Protein AF-A0A2K3L3X5-F1 (afdb_monomer_lite)

InterPro domains:
  IPR011249 Metalloenzyme, LuxS/M16 peptidase-like [SSF63411] (2-44)

Radius of gyration: 16.55 Å; chains: 1; bounding box: 30×37×35 Å

Structure (mmCIF, N/CA/C/O backbone):
data_AF-A0A2K3L3X5-F1
#
_entry.id   AF-A0A2K3L3X5-F1
#
loop_
_atom_site.group_PDB
_atom_site.id
_atom_site.type_symbol
_atom_site.label_atom_id
_atom_site.label_alt_id
_atom_site.label_comp_id
_atom_site.label_asym_id
_atom_site.label_entity_id
_atom_site.label_seq_id
_atom_site.pdbx_PDB_ins_code
_atom_site.Cartn_x
_atom_site.Cartn_y
_atom_site.Cartn_z
_atom_site.occupancy
_atom_site.B_iso_or_equiv
_atom_site.auth_seq_id
_atom_site.auth_comp_id
_atom_site.auth_asym_id
_atom_site.auth_atom_id
_atom_site.pdbx_PDB_model_num
ATOM 1 N N . ALA A 1 1 ? -10.315 19.736 19.133 1.00 65.69 1 ALA A N 1
ATOM 2 C CA . ALA A 1 1 ? -10.407 18.394 19.751 1.00 65.69 1 ALA A CA 1
ATOM 3 C C . ALA A 1 1 ? -10.944 17.313 18.798 1.00 65.69 1 ALA A C 1
ATOM 5 O O . ALA A 1 1 ? -10.706 16.141 19.043 1.00 65.69 1 ALA A O 1
ATOM 6 N N . GLU A 1 2 ? -11.616 17.667 17.697 1.00 76.88 2 GLU A N 1
ATOM 7 C CA . GLU A 1 2 ? -12.253 16.691 16.796 1.00 76.88 2 GLU A CA 1
ATOM 8 C C . GLU A 1 2 ? -11.276 15.787 16.020 1.00 76.88 2 GLU A C 1
ATOM 10 O O . GLU A 1 2 ? -11.549 14.608 15.818 1.00 76.88 2 GLU A O 1
ATOM 15 N N . LEU A 1 3 ? -10.113 16.311 15.621 1.00 81.88 3 LEU A N 1
ATOM 16 C CA . LEU A 1 3 ? -9.115 15.543 14.871 1.00 81.88 3 LEU A CA 1
ATOM 17 C C . LEU A 1 3 ? -8.583 14.340 15.669 1.00 81.88 3 LEU A C 1
ATOM 19 O O . LEU A 1 3 ? -8.514 13.240 15.133 1.00 81.88 3 LEU A O 1
ATOM 23 N N . PHE A 1 4 ? -8.259 14.538 16.950 1.00 71.31 4 PHE A N 1
ATOM 24 C CA . PHE A 1 4 ? -7.741 13.474 17.815 1.00 71.31 4 PHE A CA 1
ATOM 25 C C . PHE A 1 4 ? -8.789 12.385 18.070 1.00 71.31 4 PHE A C 1
ATOM 27 O O . PHE A 1 4 ? -8.481 11.207 17.939 1.00 71.31 4 PHE A O 1
ATOM 34 N N . ALA A 1 5 ? -10.051 12.767 18.292 1.00 79.56 5 ALA A N 1
ATOM 35 C CA . ALA A 1 5 ? -11.144 11.808 18.452 1.00 79.56 5 ALA A CA 1
ATOM 36 C C . ALA A 1 5 ? -11.380 10.954 17.191 1.00 79.56 5 ALA A C 1
ATOM 38 O O . ALA A 1 5 ? -11.715 9.777 17.290 1.00 79.56 5 ALA A O 1
ATOM 39 N N . ARG A 1 6 ? -11.184 11.523 15.992 1.00 77.44 6 ARG A N 1
ATOM 40 C CA . ARG A 1 6 ? -11.291 10.779 14.724 1.00 77.44 6 ARG A CA 1
ATOM 41 C C . ARG A 1 6 ? -10.131 9.809 14.502 1.00 77.44 6 ARG A C 1
ATOM 43 O O . ARG A 1 6 ? -10.340 8.801 13.837 1.00 77.44 6 ARG A O 1
ATOM 50 N N . ILE A 1 7 ? -8.943 10.111 15.025 1.00 80.25 7 ILE A N 1
ATOM 51 C CA . ILE A 1 7 ? -7.775 9.222 14.955 1.00 80.25 7 ILE A CA 1
ATOM 52 C C . ILE A 1 7 ? -7.957 8.045 15.921 1.00 80.25 7 ILE A C 1
ATOM 54 O O . ILE A 1 7 ? -7.803 6.901 15.503 1.00 80.25 7 ILE A O 1
ATOM 58 N N . ASP A 1 8 ? -8.387 8.307 17.159 1.00 83.00 8 ASP A N 1
ATOM 59 C CA . ASP A 1 8 ? -8.615 7.259 18.168 1.00 83.00 8 ASP A CA 1
ATOM 60 C C . ASP A 1 8 ? -9.819 6.359 17.853 1.00 83.00 8 ASP A C 1
ATOM 62 O O . ASP A 1 8 ? -9.870 5.207 18.276 1.00 83.00 8 ASP A O 1
ATOM 66 N N . ALA A 1 9 ? -10.783 6.843 17.066 1.00 82.81 9 ALA A N 1
ATOM 67 C CA . ALA A 1 9 ? -11.909 6.033 16.600 1.00 82.81 9 ALA A CA 1
ATOM 68 C C . ALA A 1 9 ? -11.514 4.950 15.568 1.00 82.81 9 ALA A C 1
ATOM 70 O O . ALA A 1 9 ? -12.352 4.128 15.180 1.00 82.81 9 ALA A O 1
ATOM 71 N N . VAL A 1 10 ? -10.267 4.940 15.080 1.00 86.12 10 VAL A N 1
ATOM 72 C CA . VAL A 1 10 ? -9.794 3.964 14.091 1.00 86.12 10 VAL A CA 1
ATOM 73 C C . VAL A 1 10 ? -9.291 2.695 14.784 1.00 86.12 10 VAL A C 1
ATOM 75 O O . VAL A 1 10 ? -8.117 2.553 15.104 1.00 86.12 10 VAL A O 1
ATOM 78 N N . ASP A 1 11 ? -10.196 1.734 14.957 1.00 86.44 11 ASP A N 1
ATOM 79 C CA . ASP A 1 11 ? -9.877 0.395 15.467 1.00 86.44 11 ASP A CA 1
ATOM 80 C C . ASP A 1 11 ? -9.337 -0.562 14.372 1.00 86.44 11 ASP A C 1
ATOM 82 O O . ASP A 1 11 ? -9.532 -0.355 13.166 1.00 86.44 11 ASP A O 1
ATOM 86 N N . ALA A 1 12 ? -8.699 -1.665 14.781 1.00 85.38 12 ALA A N 1
ATOM 87 C CA . ALA A 1 12 ? -8.172 -2.710 13.900 1.00 85.38 12 ALA A CA 1
ATOM 88 C C . ALA A 1 12 ? -9.226 -3.280 12.929 1.00 85.38 12 ALA A C 1
ATOM 90 O O . ALA A 1 12 ? -8.904 -3.626 11.787 1.00 85.38 12 ALA A O 1
ATOM 91 N N . SER A 1 13 ? -10.493 -3.352 13.343 1.00 86.12 13 SER A N 1
ATOM 92 C CA . SER A 1 13 ? -11.616 -3.733 12.475 1.00 86.12 13 SER A CA 1
ATOM 93 C C . SER A 1 13 ? -11.847 -2.729 11.335 1.00 86.12 13 SER A C 1
ATOM 95 O O . SER A 1 13 ? -12.018 -3.118 10.174 1.00 86.12 13 SER A O 1
ATOM 97 N N . THR A 1 14 ? -11.768 -1.431 11.635 1.00 86.38 14 THR A N 1
ATOM 98 C CA . THR A 1 14 ? -11.866 -0.348 10.650 1.00 86.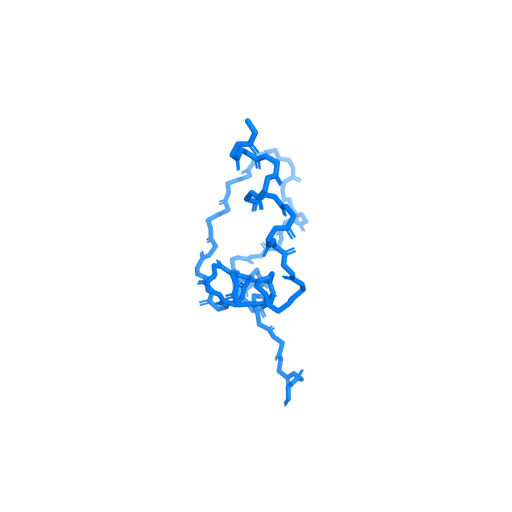38 14 THR A CA 1
ATOM 99 C C . THR A 1 14 ? -10.683 -0.373 9.690 1.00 86.38 14 THR A C 1
ATOM 101 O O . THR A 1 14 ? -10.894 -0.256 8.483 1.00 86.38 14 THR A O 1
ATOM 104 N N . ILE A 1 15 ? -9.468 -0.630 10.182 1.00 86.81 15 ILE A N 1
ATOM 105 C CA . ILE A 1 15 ? -8.281 -0.795 9.332 1.00 86.81 15 ILE A CA 1
ATOM 106 C C . ILE A 1 15 ? -8.452 -1.968 8.363 1.00 86.81 15 ILE A C 1
ATOM 108 O O . ILE A 1 15 ? -8.278 -1.784 7.160 1.00 86.81 15 ILE A O 1
ATOM 112 N N . LYS A 1 16 ? -8.866 -3.151 8.840 1.00 85.56 16 LYS A N 1
ATOM 113 C CA . LYS A 1 16 ? -9.111 -4.318 7.969 1.00 85.56 16 LYS A CA 1
ATOM 114 C C . LYS A 1 16 ? -10.178 -4.029 6.909 1.00 85.56 16 LYS A C 1
ATOM 116 O O . LYS A 1 16 ? -10.019 -4.423 5.755 1.00 85.56 16 LYS A O 1
ATOM 121 N N . ARG A 1 17 ? -11.251 -3.319 7.269 1.00 86.00 17 ARG A N 1
ATOM 122 C CA . ARG A 1 17 ? -12.325 -2.929 6.340 1.00 86.00 17 ARG A CA 1
ATOM 123 C C . ARG A 1 17 ? -11.842 -1.946 5.274 1.00 86.00 17 ARG A C 1
ATOM 125 O O . ARG A 1 17 ? -12.152 -2.113 4.098 1.00 86.00 17 ARG A O 1
ATOM 132 N N . VAL A 1 18 ? -11.085 -0.926 5.671 1.00 87.69 18 VAL A N 1
ATOM 133 C CA . VAL A 1 18 ? -10.551 0.086 4.749 1.00 87.69 18 VAL A CA 1
ATOM 134 C C . VAL A 1 18 ? -9.473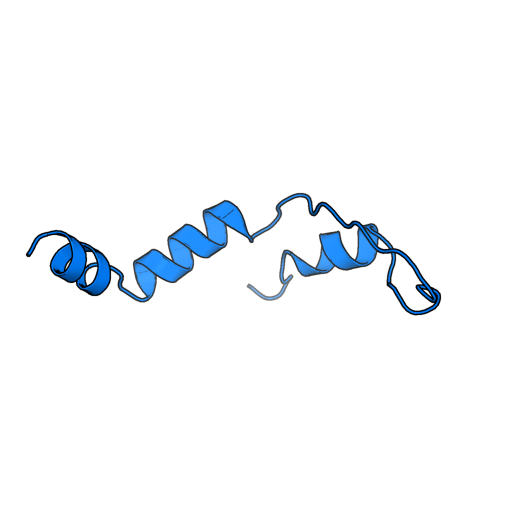 -0.521 3.846 1.00 87.69 18 VAL A C 1
ATOM 136 O O . VAL A 1 18 ? -9.503 -0.296 2.638 1.00 87.69 18 VAL A O 1
ATOM 139 N N . ALA A 1 19 ? -8.590 -1.365 4.385 1.00 82.69 19 ALA A N 1
ATOM 140 C CA . ALA A 1 19 ? -7.585 -2.088 3.608 1.00 82.69 19 ALA A CA 1
ATOM 141 C C . ALA A 1 19 ? -8.230 -3.025 2.574 1.00 82.69 19 ALA A C 1
ATOM 143 O O . ALA A 1 19 ? -7.849 -2.997 1.406 1.00 82.69 19 ALA A O 1
ATOM 144 N N . ASN A 1 20 ? -9.272 -3.775 2.950 1.00 79.44 20 ASN A N 1
ATOM 145 C CA . ASN A 1 20 ? -10.037 -4.575 1.987 1.00 79.44 20 ASN A CA 1
ATOM 146 C C . ASN A 1 20 ? -10.712 -3.720 0.905 1.00 79.44 20 ASN A C 1
ATOM 148 O O . ASN A 1 20 ? -10.842 -4.147 -0.236 1.00 79.44 20 ASN A O 1
ATOM 152 N N . ARG A 1 21 ? -11.132 -2.493 1.223 1.00 81.25 21 ARG A N 1
ATOM 153 C CA . ARG A 1 21 ? -11.773 -1.618 0.235 1.00 81.25 21 ARG A CA 1
ATOM 154 C C . ARG A 1 21 ? -10.798 -1.087 -0.816 1.00 81.25 21 ARG A C 1
ATOM 156 O O . ARG A 1 21 ? -11.192 -0.957 -1.974 1.00 81.25 21 ARG A O 1
ATOM 163 N N . PHE A 1 22 ? -9.578 -0.730 -0.417 1.00 80.31 22 PHE A N 1
ATOM 164 C CA . PHE A 1 22 ? -8.653 0.023 -1.274 1.00 80.31 22 PHE A CA 1
ATOM 165 C C . PHE A 1 22 ? -7.433 -0.761 -1.756 1.00 80.31 22 PHE A C 1
ATOM 167 O O . PHE A 1 22 ? -6.851 -0.381 -2.764 1.00 80.31 22 PHE A O 1
ATOM 174 N N . ILE A 1 23 ? -7.035 -1.825 -1.061 1.00 79.62 23 ILE A N 1
ATOM 175 C CA . ILE A 1 23 ? -5.810 -2.579 -1.371 1.00 79.62 23 ILE A CA 1
ATOM 176 C C . ILE A 1 23 ? -6.150 -3.962 -1.930 1.00 79.62 23 ILE A C 1
ATOM 178 O O . ILE A 1 23 ? -5.479 -4.430 -2.849 1.00 79.62 23 ILE A O 1
ATOM 182 N N . TYR A 1 24 ? -7.191 -4.611 -1.403 1.00 79.88 24 TYR A N 1
ATOM 183 C CA . TYR A 1 24 ? -7.560 -5.954 -1.840 1.00 79.88 24 TYR A CA 1
ATOM 184 C C . TYR A 1 24 ? -8.143 -5.948 -3.258 1.00 79.88 24 TYR A C 1
ATOM 186 O O . TYR A 1 24 ? -9.123 -5.252 -3.538 1.00 79.88 24 TYR A O 1
ATOM 194 N N . ASP A 1 25 ? -7.521 -6.740 -4.133 1.00 77.62 25 ASP A N 1
ATOM 195 C CA . ASP A 1 25 ? -7.929 -6.968 -5.524 1.00 77.62 25 ASP A CA 1
ATOM 196 C C . ASP A 1 25 ? -8.166 -5.681 -6.342 1.00 77.62 25 ASP A C 1
ATOM 198 O O . ASP A 1 25 ? -9.095 -5.576 -7.146 1.00 77.62 25 ASP A O 1
ATOM 202 N N . LYS A 1 26 ? -7.323 -4.667 -6.128 1.00 79.75 26 LYS A N 1
ATOM 203 C CA . LYS A 1 26 ? -7.346 -3.426 -6.913 1.00 79.75 26 LYS A CA 1
ATOM 204 C C . LYS A 1 26 ? -6.266 -3.409 -7.985 1.00 79.75 26 LYS A C 1
ATOM 206 O O . LYS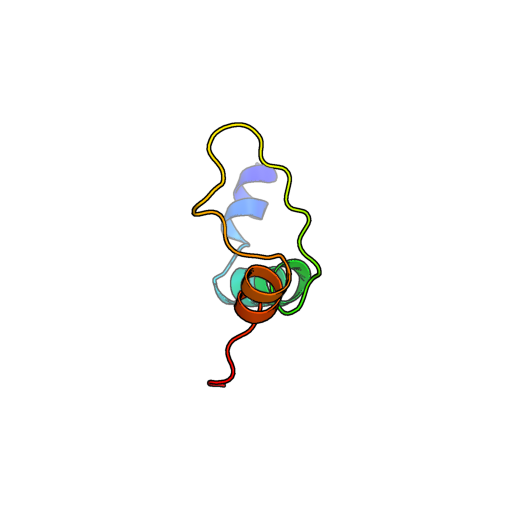 A 1 26 ? -5.196 -3.999 -7.829 1.00 79.75 26 LYS A O 1
ATOM 211 N N . ASP A 1 27 ? -6.562 -2.718 -9.081 1.00 80.94 27 ASP A N 1
ATOM 212 C CA . ASP A 1 27 ? -5.593 -2.468 -10.142 1.00 80.94 27 ASP A CA 1
ATOM 213 C C . ASP A 1 27 ? -4.501 -1.518 -9.645 1.00 80.94 27 ASP A C 1
ATOM 215 O O . ASP A 1 27 ? -4.770 -0.521 -8.973 1.00 80.94 27 ASP A O 1
ATOM 219 N N . VAL A 1 28 ? -3.250 -1.852 -9.958 1.00 82.44 28 VAL A N 1
ATOM 220 C CA . VAL A 1 28 ? -2.070 -1.121 -9.481 1.00 82.44 28 VAL A CA 1
ATOM 221 C C . VAL A 1 28 ? -1.544 -0.255 -10.618 1.00 82.44 28 VAL A C 1
ATOM 223 O O . VAL A 1 28 ? -1.471 -0.724 -11.746 1.00 82.44 28 VAL A O 1
ATOM 226 N N . ALA A 1 29 ? -1.149 0.988 -10.348 1.00 85.56 29 ALA A N 1
ATOM 227 C CA . ALA A 1 29 ? -0.420 1.817 -11.307 1.00 85.56 29 ALA A CA 1
ATOM 228 C C . ALA A 1 29 ? 1.069 1.826 -10.935 1.00 85.56 29 ALA A C 1
ATOM 230 O O . ALA A 1 29 ? 1.418 2.165 -9.805 1.00 85.56 29 ALA A O 1
ATOM 231 N N . ILE A 1 30 ? 1.944 1.432 -11.865 1.00 83.06 30 ILE A N 1
ATOM 232 C CA . ILE A 1 30 ? 3.393 1.332 -11.636 1.00 83.06 30 ILE A CA 1
ATOM 233 C C . ILE A 1 30 ? 4.101 2.253 -12.624 1.00 83.06 30 ILE A C 1
ATOM 235 O O . ILE A 1 30 ? 3.988 2.068 -13.833 1.00 83.06 30 ILE A O 1
ATOM 239 N N . ALA A 1 31 ? 4.853 3.220 -12.105 1.00 85.12 31 ALA A N 1
ATOM 240 C CA . ALA A 1 31 ? 5.750 4.066 -12.882 1.00 85.12 31 ALA A CA 1
ATOM 241 C C . ALA A 1 31 ? 7.169 3.917 -12.321 1.00 85.12 31 ALA A C 1
ATOM 243 O O . ALA A 1 31 ? 7.393 4.148 -11.133 1.00 85.12 31 ALA A O 1
ATOM 244 N N . ALA A 1 32 ? 8.119 3.503 -13.160 1.00 85.19 32 ALA A N 1
ATOM 245 C CA . ALA A 1 32 ? 9.516 3.320 -12.780 1.00 85.19 32 ALA A CA 1
ATOM 246 C C . ALA A 1 32 ? 10.443 3.743 -13.930 1.00 85.19 32 ALA A C 1
ATOM 248 O O . ALA A 1 32 ? 10.126 3.512 -15.095 1.00 85.19 32 ALA A O 1
ATOM 249 N N . MET A 1 33 ? 11.585 4.354 -13.604 1.00 84.12 33 MET A N 1
ATOM 250 C CA . MET A 1 33 ? 12.619 4.778 -14.558 1.00 84.12 33 MET A CA 1
ATOM 251 C C . MET A 1 33 ? 14.015 4.470 -13.997 1.00 84.12 33 MET A C 1
ATOM 253 O O . MET A 1 33 ? 14.198 4.450 -12.781 1.00 84.12 33 MET A O 1
ATOM 257 N N . GLY A 1 34 ? 14.999 4.238 -14.873 1.00 87.75 34 GLY A N 1
ATOM 258 C CA . GLY A 1 34 ? 16.364 3.832 -14.501 1.00 87.75 34 GLY A CA 1
ATOM 259 C C . GLY A 1 34 ? 16.631 2.338 -14.758 1.00 87.75 34 GLY A C 1
ATOM 260 O O . GLY A 1 34 ? 15.967 1.751 -15.613 1.00 87.75 34 GLY A O 1
ATOM 261 N N . PRO A 1 35 ? 17.589 1.696 -14.059 1.00 77.81 35 PRO A N 1
ATOM 262 C CA . PRO A 1 35 ? 17.909 0.275 -14.233 1.00 77.81 35 PRO A CA 1
ATOM 263 C C . PRO A 1 35 ? 16.821 -0.634 -13.626 1.00 77.81 35 PRO A C 1
ATOM 265 O O . PRO A 1 35 ? 16.996 -1.253 -12.579 1.00 77.81 35 PRO A O 1
ATOM 268 N N . ILE A 1 36 ? 15.676 -0.725 -14.301 1.00 81.69 36 ILE A N 1
ATOM 269 C CA . ILE A 1 36 ? 14.470 -1.454 -13.862 1.00 81.69 36 ILE A CA 1
ATOM 270 C C . ILE A 1 36 ? 14.447 -2.930 -14.284 1.00 81.69 36 ILE A C 1
ATOM 272 O O . ILE A 1 36 ? 13.412 -3.582 -14.234 1.00 81.69 36 ILE A O 1
ATOM 276 N N . GLN A 1 37 ? 15.594 -3.487 -14.659 1.00 80.75 37 GLN A N 1
ATOM 277 C CA . GLN A 1 37 ? 15.752 -4.872 -15.123 1.00 80.75 37 GLN A CA 1
ATOM 278 C C . GLN A 1 37 ? 15.373 -5.959 -14.097 1.00 80.75 37 GLN A C 1
ATOM 280 O O . GLN A 1 37 ? 15.164 -7.109 -14.469 1.00 80.75 37 GLN A O 1
ATOM 285 N N . HIS A 1 38 ? 15.242 -5.605 -12.815 1.00 83.19 38 HIS A N 1
ATOM 286 C CA . HIS A 1 38 ? 14.731 -6.498 -11.765 1.00 83.19 38 HIS A CA 1
ATOM 287 C C . HIS A 1 38 ? 13.298 -6.165 -11.323 1.00 83.19 38 HIS A C 1
ATOM 289 O O . HIS A 1 38 ? 12.753 -6.845 -10.447 1.00 83.19 38 HIS A O 1
ATOM 295 N N . LEU A 1 39 ? 12.684 -5.120 -11.892 1.00 79.12 39 LEU A N 1
ATOM 296 C CA . LEU A 1 39 ? 11.296 -4.787 -11.608 1.00 79.12 39 LEU A CA 1
ATOM 297 C C . LEU A 1 39 ? 10.398 -5.844 -12.250 1.00 79.12 39 LEU A C 1
ATOM 299 O O . LEU A 1 39 ? 10.535 -6.178 -13.422 1.00 79.12 39 LEU A O 1
ATOM 303 N N . ARG A 1 40 ? 9.492 -6.396 -11.447 1.00 78.31 40 ARG A N 1
ATOM 304 C CA . ARG A 1 40 ? 8.589 -7.462 -11.882 1.00 78.31 40 ARG A CA 1
ATOM 305 C C . ARG A 1 40 ? 7.450 -6.889 -12.716 1.00 78.31 40 ARG A C 1
ATOM 307 O O . ARG A 1 40 ? 7.041 -5.749 -12.516 1.00 78.31 40 ARG A O 1
ATOM 314 N N . ASP A 1 41 ? 6.911 -7.700 -13.612 1.00 78.12 41 ASP A N 1
ATOM 315 C CA . ASP A 1 41 ? 5.829 -7.288 -14.500 1.00 78.12 41 ASP A CA 1
ATOM 316 C C . ASP A 1 41 ? 4.542 -6.926 -13.753 1.00 78.12 41 ASP A C 1
ATOM 318 O O . ASP A 1 41 ? 4.282 -7.371 -12.630 1.00 78.12 41 ASP A O 1
ATOM 322 N N . TYR A 1 42 ? 3.673 -6.186 -14.438 1.00 76.88 42 TYR A N 1
ATOM 323 C CA . TYR A 1 42 ? 2.359 -5.774 -13.945 1.00 76.88 42 TYR A CA 1
ATOM 324 C C . TYR A 1 42 ? 1.550 -6.928 -13.325 1.00 76.88 42 TYR A C 1
ATOM 326 O O . TYR A 1 42 ? 1.026 -6.815 -12.216 1.00 76.88 42 TYR A O 1
ATOM 334 N N . ASN A 1 43 ? 1.513 -8.081 -14.001 1.00 76.25 43 ASN A N 1
ATOM 335 C CA . ASN A 1 43 ? 0.783 -9.268 -13.545 1.00 76.25 43 ASN A CA 1
ATOM 336 C C . ASN A 1 43 ? 1.297 -9.806 -12.205 1.00 76.25 43 ASN A C 1
ATOM 338 O O . ASN A 1 43 ? 0.526 -10.346 -11.408 1.00 76.25 43 ASN A O 1
ATOM 342 N N . TRP A 1 44 ? 2.591 -9.640 -11.929 1.00 83.06 44 TRP A N 1
ATOM 343 C CA . TRP A 1 44 ? 3.163 -10.034 -10.652 1.00 83.06 44 TRP A CA 1
ATOM 344 C C . TRP A 1 44 ? 2.628 -9.171 -9.507 1.00 83.06 44 TRP A C 1
ATOM 346 O O . TRP A 1 44 ? 2.237 -9.705 -8.466 1.00 83.06 44 TRP A O 1
ATOM 356 N N . PHE A 1 45 ? 2.567 -7.852 -9.710 1.00 77.12 45 PHE A N 1
ATOM 357 C CA . PHE A 1 45 ? 2.008 -6.921 -8.732 1.00 77.12 45 PHE A CA 1
ATOM 358 C C . PHE A 1 45 ? 0.505 -7.124 -8.561 1.00 77.12 45 PHE A C 1
ATOM 360 O O . PHE A 1 45 ? 0.037 -7.208 -7.427 1.00 77.12 45 PHE A O 1
ATOM 367 N N . ARG A 1 46 ? -0.240 -7.320 -9.657 1.00 76.06 46 ARG A N 1
ATOM 368 C CA . ARG A 1 46 ? -1.685 -7.571 -9.600 1.00 76.06 46 ARG A CA 1
ATOM 369 C C . ARG A 1 46 ? -2.015 -8.832 -8.802 1.00 76.06 46 ARG A C 1
ATOM 371 O O . ARG A 1 46 ? -2.878 -8.79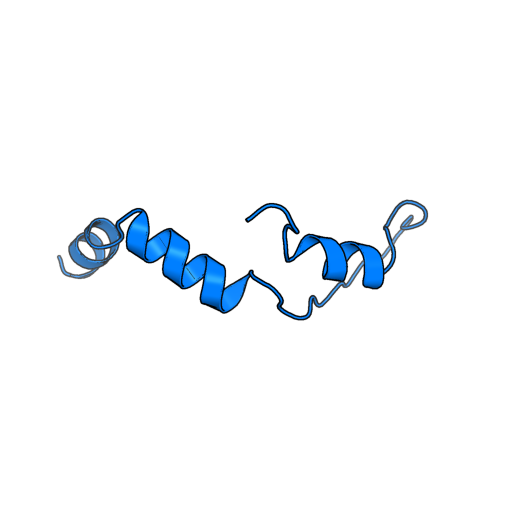1 -7.931 1.00 76.06 46 ARG A O 1
ATOM 378 N N . ARG A 1 47 ? -1.269 -9.924 -9.001 1.00 76.19 47 ARG A N 1
ATOM 379 C CA . ARG A 1 47 ? -1.447 -11.179 -8.247 1.00 76.19 47 ARG A CA 1
ATOM 380 C C . ARG A 1 47 ? -1.103 -11.056 -6.758 1.00 76.19 47 ARG A C 1
ATOM 382 O O . ARG A 1 47 ? -1.595 -11.839 -5.956 1.00 76.19 47 ARG A O 1
ATOM 389 N N . ARG A 1 48 ? -0.256 -10.099 -6.370 1.00 77.44 48 ARG A N 1
ATOM 390 C CA . ARG A 1 48 ? 0.115 -9.857 -4.964 1.00 77.44 48 ARG A CA 1
ATOM 391 C C . ARG A 1 48 ? -0.916 -9.036 -4.185 1.00 77.44 48 ARG A C 1
ATOM 393 O O . ARG A 1 48 ? -0.782 -8.936 -2.970 1.00 77.44 48 ARG A O 1
ATOM 400 N N . THR A 1 49 ? -1.929 -8.477 -4.851 1.00 70.88 49 THR A N 1
ATOM 401 C CA . THR A 1 49 ? -2.998 -7.696 -4.195 1.00 70.88 49 THR A CA 1
ATOM 402 C C . THR A 1 49 ? -4.025 -8.554 -3.449 1.00 70.88 49 THR A C 1
ATOM 404 O O . THR A 1 49 ? -4.857 -8.018 -2.722 1.00 70.88 49 THR A O 1
ATOM 407 N N . TYR A 1 50 ? -3.960 -9.881 -3.580 1.00 70.38 50 TYR A N 1
ATOM 408 C CA . TYR A 1 50 ? -4.813 -10.827 -2.867 1.00 70.38 50 TYR A CA 1
ATOM 409 C C . TYR A 1 50 ? -4.006 -12.054 -2.427 1.00 70.38 50 TYR A C 1
ATOM 411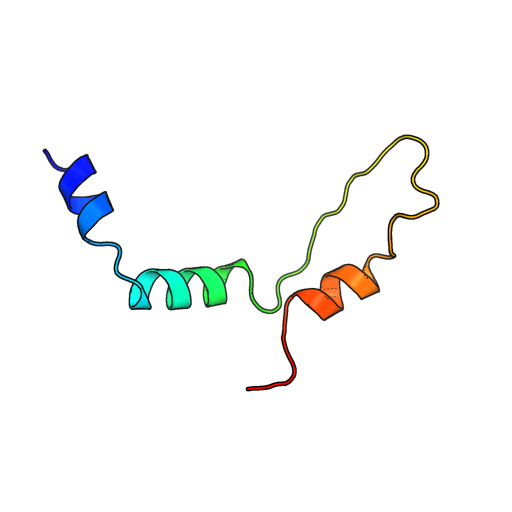 O O . TYR A 1 50 ? -2.966 -12.386 -3.003 1.00 70.38 50 TYR A O 1
ATOM 419 N N . TRP A 1 51 ? -4.483 -12.746 -1.393 1.00 76.19 51 TRP A N 1
ATOM 420 C CA . TRP A 1 51 ? -3.892 -14.000 -0.931 1.00 76.19 51 TRP A CA 1
ATOM 421 C C . TRP A 1 51 ? -4.917 -15.123 -1.094 1.00 76.19 51 TRP A C 1
ATOM 423 O O . TRP A 1 51 ? -6.011 -15.030 -0.554 1.00 76.19 51 TRP A O 1
ATOM 433 N N . ASN A 1 52 ? -4.559 -16.208 -1.790 1.00 72.00 52 ASN A N 1
ATOM 434 C CA . ASN A 1 52 ? -5.418 -17.400 -1.937 1.00 72.00 52 ASN A CA 1
ATOM 435 C C . ASN A 1 52 ? -5.424 -18.300 -0.685 1.00 72.00 52 ASN A C 1
ATOM 437 O O . ASN A 1 52 ? -5.748 -19.481 -0.767 1.00 72.00 52 ASN A O 1
ATOM 441 N N . ARG A 1 53 ? -5.000 -17.766 0.463 1.00 66.31 53 ARG A N 1
ATOM 442 C CA . ARG A 1 53 ? -5.154 -18.398 1.771 1.00 66.31 53 ARG A CA 1
ATOM 443 C C . ARG A 1 53 ? -6.077 -17.505 2.585 1.00 66.31 53 ARG A C 1
ATOM 445 O O . ARG A 1 53 ? -5.607 -16.625 3.301 1.00 66.31 53 ARG A O 1
ATOM 452 N N . TYR A 1 54 ? -7.367 -17.715 2.388 1.00 54.12 54 TYR A N 1
ATOM 453 C CA . TYR A 1 54 ? -8.433 -17.304 3.286 1.00 54.12 54 TYR A CA 1
ATOM 454 C C . TYR A 1 54 ? -9.296 -18.527 3.552 1.00 54.12 54 TYR A C 1
ATOM 456 O O . TYR A 1 54 ? -9.465 -19.320 2.597 1.00 54.12 54 TYR A O 1
#

Sequence (54 aa):
AELFARIDAVDASTIKRVANRFIYDKDVAIAAMGPIQHLRDYNWFRRRTYWNRY

Foldseek 3Di:
DVVVVVVVPCDPVNVVVVCCVPQAQDQDDDDDDDPCVVPDDSVVSNVVSHDPPD

pLDDT: mean 79.67, std 6.2, range [54.12, 87.75]

Organism: Trifolium p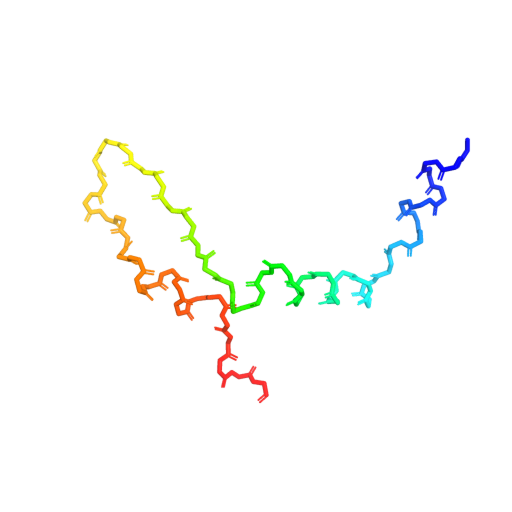ratense (NCBI:txid57577)

Secondary structure (DSSP, 8-state):
-HHHHHHHT--HHHHHHHHHHHTTTPPPP----SS-TTPPPHHHHHHTTS-S--